Protein AF-A0A9D6FXR5-F1 (afdb_monomer_lite)

Structure (mmCIF, N/CA/C/O backbone):
data_AF-A0A9D6FXR5-F1
#
_entry.id   AF-A0A9D6FXR5-F1
#
loop_
_atom_site.group_PDB
_atom_site.id
_atom_site.type_symbol
_atom_site.label_atom_id
_atom_site.label_alt_id
_atom_site.label_comp_id
_atom_site.label_asym_id
_atom_site.label_entity_id
_atom_site.label_seq_id
_atom_site.pdbx_PDB_ins_code
_atom_site.Cartn_x
_atom_site.Cartn_y
_atom_site.Cartn_z
_atom_site.occupancy
_atom_site.B_iso_or_equiv
_atom_site.auth_seq_id
_atom_site.auth_comp_id
_atom_site.auth_asym_id
_atom_site.auth_atom_id
_atom_site.pdbx_PDB_model_num
ATOM 1 N N . MET A 1 1 ? -12.292 8.535 2.154 1.00 88.81 1 MET A N 1
ATOM 2 C CA . MET A 1 1 ? -11.452 9.740 2.180 1.00 88.81 1 MET A CA 1
ATOM 3 C C . MET A 1 1 ? -10.082 9.335 1.669 1.00 88.81 1 MET A C 1
ATOM 5 O O . MET A 1 1 ? -9.729 8.170 1.767 1.00 88.81 1 MET A O 1
ATOM 9 N N . LYS A 1 2 ? -9.281 10.248 1.112 1.00 94.12 2 LYS A N 1
ATOM 10 C CA . LYS A 1 2 ? -7.958 9.878 0.578 1.00 94.12 2 LYS A CA 1
ATOM 11 C C . LYS A 1 2 ? -6.866 10.092 1.620 1.00 94.12 2 LYS A C 1
ATOM 13 O O . LYS A 1 2 ? -6.521 11.232 1.921 1.00 94.12 2 LYS A O 1
ATOM 18 N N . ALA A 1 3 ? -6.320 8.999 2.144 1.00 95.00 3 ALA A N 1
ATOM 19 C CA . ALA A 1 3 ? -5.183 9.009 3.056 1.00 95.00 3 ALA A CA 1
ATOM 20 C C . ALA A 1 3 ? -3.873 8.887 2.267 1.00 95.00 3 ALA A C 1
ATOM 22 O O . ALA A 1 3 ? -3.714 7.965 1.469 1.00 95.00 3 ALA A O 1
ATOM 23 N N . ASN A 1 4 ? -2.938 9.815 2.482 1.00 96.31 4 ASN A N 1
ATOM 24 C CA . ASN A 1 4 ? -1.655 9.849 1.779 1.00 96.31 4 ASN A CA 1
ATOM 25 C C . ASN A 1 4 ? -0.527 9.385 2.699 1.00 96.31 4 ASN A C 1
ATOM 27 O O . ASN A 1 4 ? -0.302 9.970 3.758 1.00 96.31 4 ASN A O 1
ATOM 31 N N . TYR A 1 5 ? 0.217 8.374 2.261 1.00 96.56 5 TYR A N 1
ATOM 32 C CA . TYR A 1 5 ? 1.345 7.812 2.989 1.00 96.56 5 TYR A CA 1
ATOM 33 C C . TYR A 1 5 ? 2.619 7.999 2.177 1.00 96.56 5 TYR A C 1
ATOM 35 O O . TYR A 1 5 ? 2.827 7.322 1.169 1.00 96.56 5 TYR A O 1
ATOM 43 N N . GLY A 1 6 ? 3.473 8.923 2.605 1.00 96.12 6 GLY A N 1
ATOM 44 C CA . GLY A 1 6 ? 4.696 9.196 1.876 1.00 96.12 6 GLY A CA 1
ATOM 45 C C . GLY A 1 6 ? 5.459 10.422 2.332 1.00 96.12 6 GLY A C 1
ATOM 46 O O . GLY A 1 6 ? 5.250 10.942 3.430 1.00 96.12 6 GLY A O 1
ATOM 47 N N . TYR A 1 7 ? 6.347 10.875 1.456 1.00 95.94 7 TYR A N 1
ATOM 48 C CA . TYR A 1 7 ? 7.138 12.083 1.631 1.00 95.94 7 TYR A CA 1
ATOM 49 C C . TYR A 1 7 ? 7.393 12.763 0.284 1.00 95.94 7 TYR A C 1
ATOM 51 O O . TYR A 1 7 ? 7.365 12.130 -0.771 1.00 95.94 7 TYR A O 1
ATOM 59 N N . ALA A 1 8 ? 7.677 14.060 0.350 1.00 96.06 8 ALA A N 1
ATOM 60 C CA . ALA A 1 8 ? 8.202 14.847 -0.753 1.00 96.06 8 ALA A CA 1
ATOM 61 C C . ALA A 1 8 ? 9.544 15.440 -0.322 1.00 96.06 8 ALA A C 1
ATOM 63 O O . ALA A 1 8 ? 9.654 15.992 0.778 1.00 96.06 8 ALA A O 1
ATOM 64 N N . ASP A 1 9 ? 10.558 15.315 -1.168 1.00 93.31 9 ASP A N 1
ATOM 65 C CA . ASP A 1 9 ? 11.868 15.926 -0.963 1.00 93.31 9 ASP A CA 1
ATOM 66 C C . ASP A 1 9 ? 12.494 16.355 -2.301 1.00 93.31 9 ASP A C 1
ATOM 68 O O . ASP A 1 9 ? 11.844 16.357 -3.345 1.00 93.31 9 ASP A O 1
ATOM 72 N N . GLY A 1 10 ? 13.772 16.746 -2.284 1.00 91.75 10 GLY A N 1
ATOM 73 C CA . GLY A 1 10 ? 14.482 17.171 -3.494 1.00 91.75 10 GLY A CA 1
ATOM 74 C C . GLY A 1 10 ? 14.665 16.079 -4.560 1.00 91.75 10 GLY A C 1
ATOM 75 O O . GLY A 1 10 ? 15.090 16.399 -5.666 1.00 91.75 10 GLY A O 1
ATOM 76 N N . SER A 1 11 ? 14.371 14.813 -4.249 1.00 89.50 11 SER A N 1
ATOM 77 C CA . SER A 1 11 ? 14.456 13.676 -5.173 1.00 89.50 11 SER A CA 1
ATOM 78 C C . SER A 1 11 ? 13.120 13.307 -5.826 1.00 89.50 11 SER A C 1
ATOM 80 O O . SER A 1 11 ? 13.121 12.519 -6.771 1.00 89.50 11 SER A O 1
ATOM 82 N N . GLY A 1 12 ? 11.996 13.848 -5.346 1.00 93.31 12 GLY A N 1
ATOM 83 C CA . GLY A 1 12 ? 10.666 13.592 -5.898 1.00 93.31 12 GLY A CA 1
ATOM 84 C C . GLY A 1 12 ? 9.562 13.510 -4.843 1.00 93.31 12 GLY A C 1
ATOM 85 O O . GLY A 1 12 ? 9.780 13.754 -3.655 1.00 93.31 12 GLY A O 1
ATOM 86 N N . GLU A 1 13 ? 8.363 13.149 -5.300 1.00 95.38 13 GLU A N 1
ATOM 87 C CA . GLU A 1 13 ? 7.174 12.949 -4.468 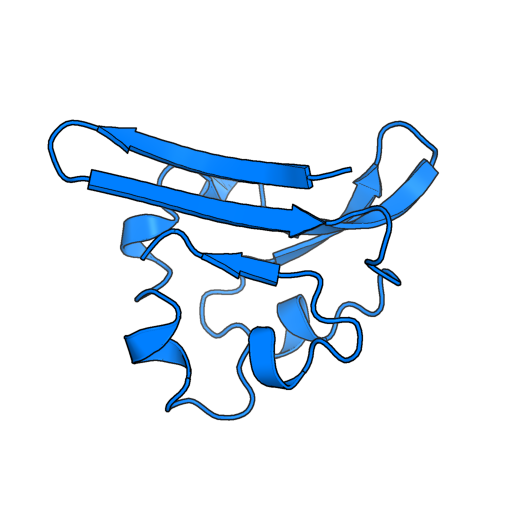1.00 95.38 13 GLU A CA 1
ATOM 88 C C . GLU A 1 13 ? 6.779 11.471 -4.473 1.00 95.38 13 GLU A C 1
ATOM 90 O O . GLU A 1 13 ? 6.413 10.917 -5.511 1.00 95.38 13 GLU A O 1
ATOM 95 N N . TYR A 1 14 ? 6.833 10.838 -3.303 1.00 96.62 14 TYR A N 1
ATOM 96 C CA . TYR A 1 14 ? 6.613 9.404 -3.135 1.00 96.62 14 TYR A CA 1
ATOM 97 C C . TYR A 1 14 ? 5.462 9.173 -2.164 1.00 96.62 14 TYR A C 1
ATOM 99 O O . TYR A 1 14 ? 5.685 8.994 -0.968 1.00 96.62 14 TYR A O 1
ATOM 107 N N . PHE A 1 15 ? 4.230 9.184 -2.674 1.00 97.12 15 PHE A N 1
ATOM 108 C CA . PHE A 1 15 ? 3.006 8.948 -1.915 1.00 97.12 15 PHE A CA 1
ATOM 109 C C . PHE A 1 15 ? 2.229 7.744 -2.437 1.00 97.12 15 PHE A C 1
ATOM 111 O O . PHE A 1 15 ? 1.920 7.642 -3.625 1.00 97.12 15 PHE A O 1
ATOM 118 N N . ILE A 1 16 ? 1.898 6.835 -1.522 1.00 97.25 16 ILE A N 1
ATOM 119 C CA . ILE A 1 16 ? 0.850 5.840 -1.723 1.00 97.25 16 ILE A CA 1
ATOM 120 C C . ILE A 1 16 ? -0.423 6.437 -1.144 1.00 97.25 16 ILE A C 1
ATOM 122 O O . ILE A 1 16 ? -0.482 6.739 0.048 1.00 97.25 16 ILE A O 1
ATOM 126 N N . THR A 1 17 ? -1.437 6.610 -1.976 1.00 97.50 17 THR A N 1
ATOM 127 C CA . THR A 1 17 ? -2.749 7.083 -1.545 1.00 97.50 17 THR A CA 1
ATOM 128 C C . THR A 1 17 ? -3.696 5.902 -1.445 1.00 97.50 17 THR A C 1
ATOM 130 O O . THR A 1 17 ? -3.758 5.075 -2.356 1.00 97.50 17 THR A O 1
ATOM 133 N N . ILE A 1 18 ? -4.436 5.831 -0.344 1.00 97.12 18 ILE A N 1
ATOM 134 C CA . ILE A 1 18 ? -5.508 4.859 -0.157 1.00 97.12 18 ILE A CA 1
ATOM 135 C C . ILE A 1 18 ? -6.810 5.624 0.021 1.00 97.12 18 ILE A C 1
ATOM 137 O O . ILE A 1 18 ? -6.928 6.471 0.908 1.00 97.12 18 ILE A O 1
ATOM 141 N N . ASP A 1 19 ? -7.775 5.340 -0.845 1.00 96.88 19 ASP A N 1
ATOM 142 C CA . ASP A 1 19 ? -9.135 5.828 -0.696 1.00 96.88 19 ASP A CA 1
ATOM 143 C C . ASP A 1 19 ? -9.899 4.928 0.279 1.00 96.88 19 ASP A C 1
ATOM 145 O O . ASP A 1 19 ? -10.346 3.829 -0.055 1.00 96.88 19 ASP A O 1
ATOM 149 N N . THR A 1 20 ? -10.007 5.393 1.518 1.00 95.25 20 THR A N 1
ATOM 150 C CA . THR A 1 20 ? -10.661 4.668 2.604 1.00 95.25 20 THR A CA 1
ATOM 151 C C . THR A 1 20 ? -12.184 4.642 2.472 1.00 95.25 20 THR A C 1
ATOM 153 O O . THR A 1 20 ? -12.792 3.802 3.116 1.00 95.25 20 THR A O 1
ATOM 156 N N . ASP A 1 21 ? -12.808 5.468 1.608 1.00 94.38 21 ASP A N 1
ATOM 157 C CA . ASP A 1 21 ? -14.272 5.385 1.395 1.00 94.38 21 ASP A CA 1
ATOM 158 C C . ASP A 1 21 ? -14.647 4.124 0.612 1.00 94.38 21 ASP A C 1
ATOM 160 O O . ASP A 1 21 ? -15.755 3.608 0.739 1.00 94.38 21 ASP A O 1
ATOM 164 N N . VAL A 1 22 ? -13.730 3.648 -0.234 1.00 95.81 22 VAL A N 1
ATOM 165 C CA . VAL A 1 22 ? -13.942 2.471 -1.086 1.00 95.8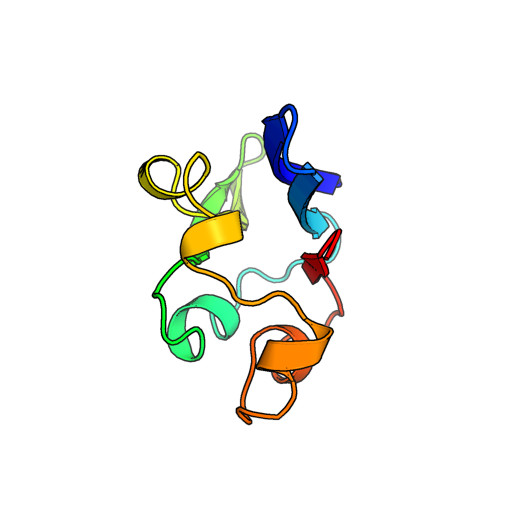1 22 VAL A CA 1
ATOM 166 C C . VAL A 1 22 ? -13.150 1.255 -0.616 1.00 95.81 22 VAL A C 1
ATOM 168 O O . VAL A 1 22 ? -13.439 0.142 -1.049 1.00 95.81 22 VAL A O 1
ATOM 171 N N . CYS A 1 23 ? -12.152 1.437 0.252 1.00 97.00 23 CYS A N 1
ATOM 172 C CA . CYS A 1 23 ? -11.384 0.339 0.824 1.00 97.00 23 CYS A CA 1
ATOM 173 C C . CYS A 1 23 ? -12.283 -0.561 1.684 1.00 97.00 23 CYS A C 1
ATOM 175 O O . CYS A 1 23 ? -12.898 -0.107 2.640 1.00 97.00 23 CYS A O 1
ATOM 177 N N . ASP A 1 24 ? -12.307 -1.859 1.378 1.00 95.88 24 ASP A N 1
ATOM 178 C CA . ASP A 1 24 ? -13.097 -2.865 2.101 1.00 95.88 24 ASP A CA 1
ATOM 179 C C . ASP A 1 24 ? -12.310 -3.566 3.225 1.00 95.88 24 ASP A C 1
ATOM 181 O O . ASP A 1 24 ? -12.795 -4.531 3.815 1.00 95.88 24 ASP A O 1
ATOM 185 N N . GLY A 1 25 ? -11.070 -3.138 3.487 1.00 96.38 25 GLY A N 1
ATOM 186 C CA . GLY A 1 25 ? -10.220 -3.723 4.524 1.00 96.38 25 GLY A CA 1
ATOM 187 C C . GLY A 1 25 ? -9.793 -5.174 4.271 1.00 96.38 25 GLY A C 1
ATOM 188 O O . GLY A 1 25 ? -9.310 -5.824 5.195 1.00 96.38 25 GLY A O 1
ATOM 189 N N . CYS A 1 26 ? -9.933 -5.707 3.048 1.00 97.12 26 CYS A N 1
ATOM 190 C CA . CYS A 1 26 ? -9.707 -7.136 2.776 1.00 97.12 26 CYS A CA 1
ATOM 191 C C . CYS A 1 26 ? -8.273 -7.635 3.042 1.00 97.12 26 CYS A C 1
ATOM 193 O O . CYS A 1 26 ? -8.066 -8.829 3.245 1.00 97.12 26 CYS A O 1
ATOM 195 N N . GLY A 1 27 ? -7.276 -6.744 3.031 1.00 96.50 27 GLY A N 1
ATOM 196 C CA . GLY A 1 27 ? -5.890 -7.057 3.396 1.00 96.50 27 GLY A CA 1
ATOM 197 C C . GLY A 1 27 ? -5.052 -7.772 2.336 1.00 96.50 27 GLY A C 1
ATO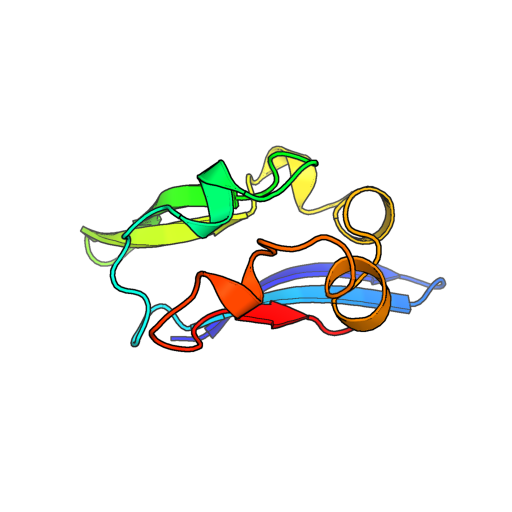M 198 O O . GLY A 1 27 ? -3.866 -8.015 2.565 1.00 96.50 27 GLY A O 1
ATOM 199 N N . GLU A 1 28 ? -5.595 -8.039 1.149 1.00 97.38 28 GLU A N 1
ATOM 200 C CA . GLU A 1 28 ? -4.849 -8.716 0.079 1.00 97.38 28 GLU A CA 1
ATOM 201 C C . GLU A 1 28 ? -3.612 -7.916 -0.364 1.00 97.38 28 GLU A C 1
ATOM 203 O O . GLU A 1 28 ? -2.561 -8.497 -0.630 1.00 97.38 28 GLU A O 1
ATOM 208 N N . CYS A 1 29 ? -3.671 -6.578 -0.341 1.00 96.94 29 CYS A N 1
ATOM 209 C CA . CYS A 1 29 ? -2.513 -5.725 -0.625 1.00 96.94 29 CYS A CA 1
ATOM 210 C C . CYS A 1 29 ? -1.346 -5.956 0.353 1.00 96.94 29 CYS A C 1
ATOM 212 O O . CYS A 1 29 ? -0.185 -5.921 -0.055 1.00 96.94 29 CYS A O 1
ATOM 214 N N . ALA A 1 30 ? -1.635 -6.239 1.628 1.00 96.75 30 ALA A N 1
ATOM 215 C CA . ALA A 1 30 ? -0.622 -6.558 2.634 1.00 96.75 30 ALA A CA 1
ATOM 216 C C . ALA A 1 30 ? -0.027 -7.952 2.430 1.00 96.75 30 ALA A C 1
ATOM 218 O O . ALA A 1 30 ? 1.156 -8.154 2.696 1.00 96.75 30 ALA A O 1
ATOM 219 N N . ARG A 1 31 ? -0.823 -8.892 1.911 1.00 95.88 31 ARG A N 1
ATOM 220 C CA . ARG A 1 31 ? -0.384 -10.256 1.607 1.00 95.88 31 ARG A CA 1
ATOM 221 C C . ARG A 1 31 ? 0.559 -10.321 0.408 1.00 95.88 31 ARG A C 1
ATOM 223 O O . ARG A 1 31 ? 1.508 -11.099 0.437 1.00 95.88 31 ARG A O 1
ATOM 230 N N . VAL A 1 32 ? 0.286 -9.550 -0.645 1.00 95.88 32 VAL A N 1
ATOM 231 C CA . VAL A 1 32 ? 1.035 -9.660 -1.910 1.00 95.88 32 VAL A CA 1
ATOM 232 C C . VAL A 1 32 ? 2.210 -8.697 -2.027 1.00 95.88 32 VAL A C 1
ATOM 234 O O . VAL A 1 32 ? 3.118 -8.944 -2.814 1.00 95.88 32 VAL A O 1
ATOM 237 N N . CYS A 1 33 ? 2.232 -7.608 -1.252 1.00 95.31 33 CYS A N 1
ATOM 238 C CA . CYS A 1 33 ? 3.316 -6.631 -1.309 1.00 95.31 33 CYS A CA 1
ATOM 239 C C . CYS A 1 33 ? 4.653 -7.259 -0.862 1.00 95.31 33 CYS A C 1
ATOM 241 O O . CYS A 1 33 ? 4.811 -7.550 0.328 1.00 95.31 33 CYS A O 1
ATOM 243 N N . PRO A 1 34 ? 5.663 -7.387 -1.748 1.00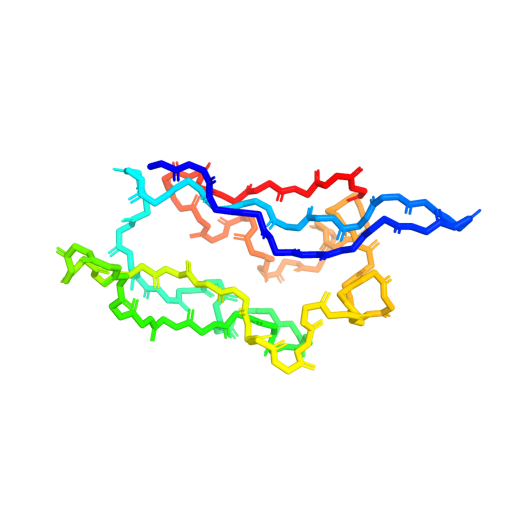 92.19 34 PRO A N 1
ATOM 244 C CA . PRO A 1 34 ? 6.937 -8.024 -1.398 1.00 92.19 34 PRO A CA 1
ATOM 245 C C . PRO A 1 34 ? 7.685 -7.287 -0.282 1.00 92.19 34 PRO A C 1
ATOM 247 O O . PRO A 1 34 ? 8.336 -7.901 0.558 1.00 92.19 34 PRO A O 1
ATOM 250 N N . SER A 1 35 ? 7.548 -5.961 -0.248 1.00 93.94 35 SER A N 1
ATOM 251 C CA . SER A 1 35 ? 8.168 -5.089 0.753 1.00 93.94 35 SER A CA 1
ATOM 252 C C . SER A 1 35 ? 7.352 -4.987 2.047 1.00 93.94 35 SER A C 1
ATOM 254 O O . SER A 1 35 ? 7.738 -4.251 2.952 1.00 93.94 35 SER A O 1
ATOM 256 N N . SER A 1 36 ? 6.226 -5.709 2.154 1.00 95.19 36 SER A N 1
ATOM 257 C CA . SER A 1 36 ? 5.370 -5.748 3.348 1.00 95.19 36 SER A CA 1
ATOM 258 C C . SER A 1 36 ? 4.982 -4.354 3.869 1.00 95.19 36 SER A C 1
ATOM 260 O O . SER A 1 36 ? 4.975 -4.116 5.082 1.00 95.19 36 SER A O 1
ATOM 262 N N . LEU A 1 37 ? 4.692 -3.429 2.946 1.00 96.88 37 LEU A N 1
ATOM 263 C CA . LEU A 1 37 ? 4.437 -2.015 3.244 1.00 96.88 37 LEU A CA 1
ATOM 264 C C . LEU A 1 37 ? 3.067 -1.769 3.867 1.00 96.88 37 LEU A C 1
ATOM 266 O O . LEU A 1 37 ? 2.930 -0.873 4.697 1.00 96.88 37 LEU A O 1
ATOM 270 N N . PHE A 1 38 ? 2.069 -2.554 3.471 1.00 97.25 38 PHE A N 1
ATOM 271 C CA . PHE A 1 38 ? 0.698 -2.380 3.929 1.00 97.25 38 PHE A CA 1
ATOM 272 C C . PHE A 1 38 ? 0.440 -3.127 5.241 1.00 97.25 38 PHE A C 1
ATOM 274 O O . PHE A 1 38 ? 1.041 -4.165 5.532 1.00 97.25 38 PH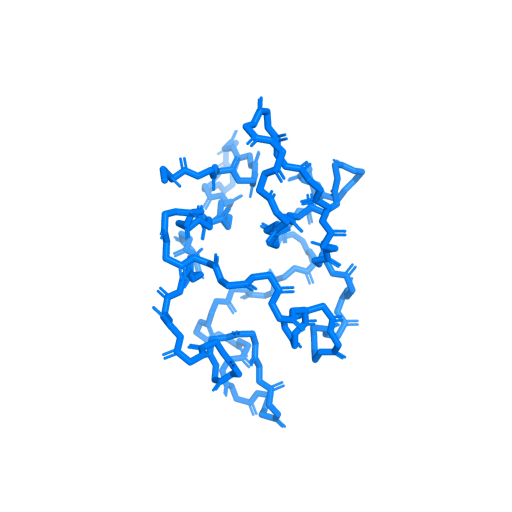E A O 1
ATOM 281 N N . GLU A 1 39 ? -0.497 -2.600 6.012 1.00 97.38 39 GLU A N 1
ATOM 282 C CA . GLU A 1 39 ? -1.168 -3.253 7.129 1.00 97.38 39 GLU A CA 1
ATOM 283 C C . GLU A 1 39 ? -2.661 -2.902 7.087 1.00 97.38 39 GLU A C 1
ATOM 285 O O . GLU A 1 39 ? -3.056 -1.942 6.427 1.00 97.38 39 GLU A O 1
ATOM 290 N N . VAL A 1 40 ? -3.492 -3.687 7.769 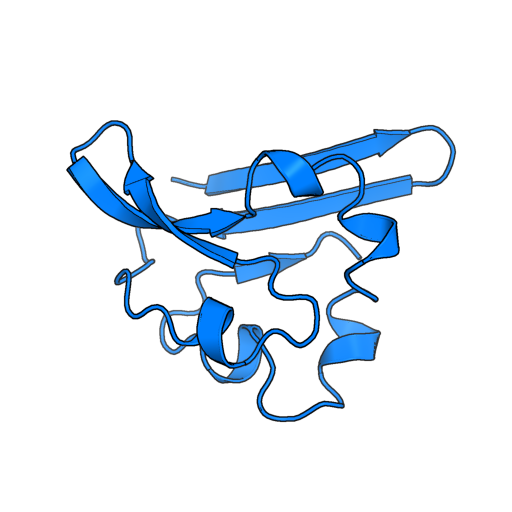1.00 96.94 40 VAL A N 1
ATOM 291 C CA . VAL A 1 40 ? -4.922 -3.401 7.926 1.00 96.94 40 VAL A CA 1
ATOM 292 C C . VAL A 1 40 ? -5.163 -3.011 9.375 1.00 96.94 40 VAL A C 1
ATOM 294 O O . VAL A 1 40 ? -4.755 -3.735 10.283 1.00 96.94 40 VAL A O 1
ATOM 297 N N . ALA A 1 41 ? -5.792 -1.861 9.585 1.00 95.06 41 ALA A N 1
ATOM 298 C CA . ALA A 1 41 ? -6.058 -1.312 10.907 1.00 95.06 41 ALA A CA 1
ATOM 299 C C . ALA A 1 41 ? -7.323 -0.438 10.872 1.00 95.06 41 ALA A C 1
ATOM 301 O O . ALA A 1 41 ? -7.685 0.047 9.799 1.00 95.06 41 ALA A O 1
ATOM 302 N N . PRO A 1 42 ? -7.991 -0.232 12.020 1.00 94.25 42 PRO A N 1
ATOM 303 C CA . PRO A 1 42 ? -9.049 0.765 12.119 1.00 94.25 42 PRO A CA 1
ATOM 304 C C . PRO A 1 42 ? -8.493 2.172 11.855 1.00 94.25 42 PRO A C 1
ATOM 306 O O . PRO A 1 42 ? -7.366 2.489 12.260 1.00 94.25 42 PRO A O 1
ATOM 309 N N . ASP A 1 43 ? -9.274 2.988 11.155 1.00 89.56 43 ASP A N 1
ATOM 310 C CA . ASP A 1 43 ? -9.057 4.427 11.017 1.00 89.56 43 ASP A CA 1
ATOM 311 C C . ASP A 1 43 ? -9.737 5.223 12.149 1.00 89.56 43 ASP A C 1
ATOM 313 O O . ASP A 1 43 ? -10.250 4.652 13.112 1.00 89.56 43 ASP A O 1
ATOM 317 N N . ASP A 1 44 ? -9.733 6.556 12.038 1.00 87.56 44 ASP A N 1
ATOM 318 C CA . ASP A 1 44 ? -10.321 7.468 13.031 1.00 87.56 44 ASP A CA 1
ATOM 319 C C . ASP A 1 44 ? -11.857 7.340 13.156 1.00 87.56 44 ASP A C 1
ATOM 321 O O . ASP A 1 44 ? -12.451 7.906 14.076 1.00 87.56 44 ASP A O 1
ATOM 325 N N . TYR A 1 45 ? -12.502 6.603 12.246 1.00 88.12 45 TYR A N 1
ATOM 326 C CA . TYR A 1 45 ? -13.942 6.344 12.208 1.00 88.12 45 TYR A CA 1
ATOM 327 C C . TYR A 1 45 ? -14.280 4.872 12.503 1.00 88.12 45 TYR A C 1
ATOM 329 O O . TYR A 1 45 ? -15.377 4.416 12.171 1.00 88.12 45 TYR A O 1
ATOM 337 N N . ASP A 1 46 ? -13.350 4.128 13.117 1.00 90.25 46 ASP A N 1
ATOM 338 C CA . ASP A 1 46 ? -13.456 2.693 13.417 1.00 90.25 46 ASP A CA 1
ATOM 339 C C . ASP A 1 46 ? -13.687 1.808 12.172 1.00 90.25 46 ASP A C 1
ATOM 341 O O . ASP A 1 46 ? -14.094 0.644 12.279 1.00 90.25 46 ASP A O 1
ATOM 345 N N . GLN A 1 47 ? -13.399 2.318 10.969 1.00 91.81 47 GLN A N 1
ATOM 346 C CA . GLN A 1 47 ? -13.470 1.540 9.738 1.00 91.81 47 GLN A CA 1
ATOM 347 C C . GLN A 1 47 ? -12.160 0.789 9.527 1.00 91.81 47 GLN A C 1
ATOM 349 O O . GLN A 1 47 ? -11.070 1.358 9.535 1.00 91.81 47 GLN A O 1
ATOM 354 N N . VAL A 1 48 ? -12.258 -0.525 9.330 1.00 96.00 48 VAL A N 1
ATOM 355 C CA . VAL A 1 48 ? -11.092 -1.372 9.072 1.00 96.00 48 VAL A CA 1
ATOM 356 C C . VAL A 1 48 ? -10.646 -1.168 7.629 1.00 96.00 48 VAL A C 1
ATOM 358 O O . VAL A 1 48 ? -11.304 -1.635 6.702 1.00 96.00 48 VAL A O 1
ATOM 361 N N . VAL A 1 49 ? -9.514 -0.493 7.441 1.00 96.94 49 VAL A N 1
ATOM 362 C CA . VAL A 1 49 ? -8.990 -0.132 6.119 1.00 96.94 49 VAL A CA 1
ATOM 363 C C . VAL A 1 49 ? -7.513 -0.486 5.993 1.00 96.94 49 VAL A C 1
ATOM 365 O O . VAL A 1 49 ? -6.796 -0.702 6.974 1.00 96.94 49 VAL A O 1
ATOM 368 N N . ALA A 1 50 ? -7.040 -0.583 4.753 1.00 97.38 50 ALA A N 1
ATOM 369 C CA . ALA A 1 50 ? -5.617 -0.718 4.486 1.00 97.38 50 ALA A CA 1
ATOM 370 C C . ALA A 1 50 ? -4.903 0.623 4.717 1.00 97.38 50 ALA A C 1
ATOM 372 O O . ALA A 1 50 ? -5.406 1.680 4.347 1.00 97.38 50 ALA A O 1
ATOM 373 N N . ARG A 1 51 ? -3.693 0.568 5.272 1.00 96.81 51 ARG A N 1
ATOM 374 C CA . ARG A 1 51 ? -2.781 1.708 5.425 1.00 96.81 51 ARG A CA 1
ATOM 375 C C . ARG A 1 51 ? -1.338 1.284 5.192 1.00 96.81 51 ARG A C 1
ATOM 377 O O . ARG A 1 51 ? -1.013 0.100 5.283 1.00 96.81 51 ARG A O 1
ATOM 384 N N . VAL A 1 52 ? -0.452 2.231 4.898 1.00 97.25 52 VAL A N 1
ATOM 385 C CA . VAL A 1 52 ? 0.994 1.958 4.907 1.00 97.25 52 VAL A CA 1
ATOM 386 C C . VAL A 1 52 ? 1.494 2.020 6.347 1.00 97.25 52 VAL A C 1
ATOM 388 O O . VAL A 1 52 ? 1.120 2.921 7.097 1.00 97.25 52 VAL A O 1
ATOM 391 N N . LYS A 1 53 ? 2.353 1.073 6.735 1.00 96.81 53 LYS A N 1
ATOM 392 C CA . LYS A 1 53 ? 2.968 1.041 8.067 1.00 96.81 53 LYS A CA 1
ATOM 393 C C . LYS A 1 53 ? 3.704 2.349 8.332 1.00 96.81 53 LYS A C 1
ATOM 395 O O . LYS A 1 53 ? 4.631 2.692 7.601 1.00 96.81 53 LYS A O 1
ATOM 400 N N . GLU A 1 54 ? 3.371 3.011 9.436 1.00 94.06 54 GLU A N 1
ATOM 401 C CA . GLU A 1 54 ? 3.900 4.335 9.796 1.00 94.06 54 GLU A CA 1
ATOM 402 C C . GLU A 1 54 ? 5.438 4.400 9.769 1.00 94.06 54 GLU A C 1
ATOM 404 O O . GLU A 1 54 ? 6.036 5.352 9.267 1.00 94.06 54 GLU A O 1
ATOM 409 N N . LYS A 1 55 ? 6.093 3.326 10.229 1.00 95.94 55 LYS A N 1
ATOM 410 C CA . LYS A 1 55 ? 7.561 3.196 10.253 1.00 95.94 55 LYS A CA 1
ATOM 411 C C . LYS A 1 55 ? 8.209 3.221 8.864 1.00 95.94 55 LYS A C 1
ATOM 413 O O . LYS A 1 55 ? 9.404 3.482 8.767 1.00 95.94 55 LYS A O 1
ATOM 418 N N . LEU A 1 56 ? 7.452 2.911 7.813 1.00 96.25 56 LEU A N 1
ATOM 419 C CA . LEU A 1 56 ? 7.930 2.798 6.433 1.00 96.25 56 LEU A CA 1
ATOM 420 C C . LEU A 1 56 ? 7.506 3.996 5.571 1.00 96.25 56 LEU A C 1
ATOM 422 O O . LEU A 1 56 ? 8.018 4.162 4.469 1.00 96.25 56 LEU A O 1
ATOM 426 N N . THR A 1 57 ? 6.627 4.870 6.072 1.00 94.81 57 THR A N 1
ATOM 427 C CA . THR A 1 57 ? 6.110 6.038 5.342 1.00 94.81 57 THR A CA 1
ATOM 428 C C . THR A 1 57 ? 7.227 6.945 4.816 1.00 94.81 57 THR A C 1
ATOM 430 O O . THR A 1 57 ? 7.168 7.403 3.680 1.00 94.81 57 THR A O 1
ATOM 433 N N . ARG A 1 58 ? 8.293 7.157 5.602 1.00 94.62 58 ARG A N 1
ATOM 434 C CA . ARG A 1 58 ? 9.447 7.998 5.218 1.00 94.62 58 ARG A CA 1
ATOM 435 C C . ARG A 1 58 ? 10.460 7.320 4.292 1.00 94.62 58 ARG A C 1
ATOM 437 O O . ARG A 1 58 ? 11.422 7.954 3.882 1.00 94.62 58 ARG A O 1
ATOM 444 N N . SER A 1 59 ? 10.281 6.038 3.999 1.00 95.12 59 SER A N 1
ATOM 445 C CA . SER A 1 59 ? 11.168 5.254 3.135 1.00 95.12 59 SER A CA 1
ATOM 446 C C . SER A 1 59 ? 10.405 4.561 2.006 1.00 95.12 59 SER A C 1
ATOM 448 O O . SER A 1 59 ? 10.960 3.711 1.311 1.00 95.12 59 SER A O 1
ATOM 450 N N . VAL A 1 60 ? 9.142 4.939 1.784 1.00 95.38 60 VAL A N 1
ATOM 451 C CA . VAL A 1 60 ? 8.260 4.265 0.829 1.00 95.38 60 VAL A CA 1
ATOM 452 C C . VAL A 1 60 ? 8.796 4.319 -0.605 1.00 95.38 60 VAL A C 1
ATOM 454 O O . VAL A 1 60 ? 8.774 3.294 -1.275 1.00 95.38 60 VAL A O 1
ATOM 457 N N . GLY A 1 61 ? 9.375 5.446 -1.039 1.00 93.94 61 GLY A N 1
ATOM 458 C CA . GLY A 1 61 ? 10.005 5.588 -2.360 1.00 93.94 61 GLY A CA 1
ATOM 459 C C . GLY A 1 61 ? 11.248 4.716 -2.564 1.00 93.94 61 GLY A C 1
ATOM 460 O O . GLY A 1 61 ? 11.584 4.360 -3.689 1.00 93.94 61 GLY A O 1
ATOM 461 N N . VAL A 1 62 ? 11.912 4.316 -1.475 1.00 93.44 62 VAL A N 1
ATOM 462 C CA . VAL A 1 62 ? 13.069 3.406 -1.508 1.00 93.44 62 VAL A CA 1
ATOM 463 C C . VAL A 1 62 ? 12.619 1.942 -1.516 1.00 93.44 62 VAL A C 1
ATOM 465 O O . VAL A 1 62 ? 13.254 1.095 -2.141 1.00 93.44 62 VAL A O 1
ATOM 468 N N . LEU A 1 63 ? 11.530 1.630 -0.809 1.00 94.44 63 LEU A N 1
ATOM 469 C CA . LEU A 1 63 ? 11.047 0.262 -0.594 1.00 94.44 63 LEU A CA 1
ATOM 470 C C . LEU A 1 63 ? 10.043 -0.211 -1.651 1.00 94.44 63 LEU A C 1
ATOM 472 O O . LEU A 1 63 ? 9.966 -1.410 -1.927 1.00 94.44 63 LEU A O 1
ATOM 476 N N . CYS A 1 64 ? 9.247 0.699 -2.210 1.00 94.75 64 CYS A N 1
ATOM 477 C CA . CYS A 1 64 ? 8.314 0.428 -3.294 1.00 94.75 64 CYS A CA 1
ATOM 478 C C . CYS A 1 64 ? 8.892 0.988 -4.600 1.00 94.75 64 CYS A C 1
ATOM 480 O O . CYS A 1 64 ? 9.138 2.190 -4.696 1.00 94.75 64 CYS A O 1
ATOM 482 N N . PRO A 1 65 ? 9.076 0.156 -5.638 1.00 92.56 65 PRO A N 1
ATOM 483 C CA . PRO A 1 65 ? 9.630 0.610 -6.909 1.00 92.56 65 PRO A CA 1
ATOM 484 C C . PRO A 1 65 ? 8.647 1.454 -7.745 1.00 92.56 65 PRO A C 1
ATOM 486 O O . PRO A 1 65 ? 8.990 1.796 -8.873 1.00 92.56 65 PRO A O 1
ATOM 489 N N . GLY A 1 66 ? 7.460 1.780 -7.221 1.00 92.50 66 GLY A N 1
ATOM 490 C CA . GLY A 1 66 ? 6.389 2.476 -7.943 1.00 92.50 66 GLY A CA 1
ATOM 491 C C . GLY A 1 66 ? 5.473 1.509 -8.684 1.00 92.50 66 GLY A C 1
ATOM 492 O O . GLY A 1 66 ? 5.820 0.337 -8.880 1.00 92.50 66 GLY A O 1
ATOM 493 N N . TYR A 1 67 ? 4.288 1.973 -9.089 1.00 90.38 67 TYR A N 1
ATOM 494 C CA . TYR A 1 67 ? 3.300 1.091 -9.724 1.00 90.38 67 TYR A CA 1
ATOM 495 C C . TYR A 1 67 ? 3.799 0.560 -11.071 1.00 90.38 67 TYR A C 1
ATOM 497 O O . TYR A 1 67 ? 3.738 -0.646 -11.315 1.00 90.38 67 TYR A O 1
ATOM 505 N N . GLU A 1 68 ? 4.367 1.427 -11.913 1.00 87.44 68 GLU A N 1
ATOM 506 C CA . GLU A 1 68 ? 4.793 1.049 -13.266 1.00 87.44 68 GLU A CA 1
ATOM 507 C C . GLU A 1 68 ? 5.831 -0.075 -13.272 1.00 87.44 68 GLU A C 1
ATOM 509 O O . GLU A 1 68 ? 5.811 -0.927 -14.155 1.00 87.44 68 GLU A O 1
ATOM 514 N N . ARG A 1 69 ? 6.709 -0.109 -12.264 1.00 88.06 69 ARG A N 1
ATOM 515 C CA . ARG A 1 69 ? 7.723 -1.161 -12.113 1.00 88.06 69 ARG A CA 1
ATOM 516 C C . ARG A 1 69 ? 7.212 -2.375 -11.345 1.00 88.06 69 ARG A C 1
ATOM 518 O O . ARG A 1 69 ? 7.725 -3.476 -11.526 1.00 88.06 69 ARG A O 1
ATOM 525 N N . CYS A 1 70 ? 6.256 -2.183 -10.439 1.00 91.12 70 CYS A N 1
ATOM 526 C CA . CYS A 1 70 ? 5.734 -3.258 -9.601 1.00 91.12 70 CYS A CA 1
ATOM 527 C C . CYS A 1 70 ? 4.683 -4.109 -10.326 1.00 91.12 70 CYS A C 1
ATOM 529 O O . CYS A 1 70 ? 4.596 -5.300 -10.045 1.00 91.12 70 CYS A O 1
ATOM 531 N N . ARG A 1 71 ? 3.937 -3.544 -11.287 1.00 87.56 71 ARG A N 1
ATOM 532 C CA . ARG A 1 71 ? 2.852 -4.238 -12.011 1.00 87.56 71 ARG A CA 1
ATOM 533 C C . ARG A 1 71 ? 3.285 -5.526 -12.725 1.00 87.56 71 ARG A C 1
ATOM 535 O O . ARG A 1 71 ? 2.465 -6.404 -12.962 1.00 87.56 71 ARG A O 1
ATOM 542 N N . ASP A 1 72 ? 4.571 -5.656 -13.057 1.00 87.44 72 ASP A N 1
ATOM 543 C CA . ASP A 1 72 ? 5.114 -6.864 -13.690 1.00 87.44 72 ASP A CA 1
ATOM 544 C C . ASP A 1 72 ? 5.280 -8.026 -12.685 1.00 87.44 72 ASP A C 1
ATOM 546 O O . ASP A 1 72 ? 5.460 -9.180 -13.076 1.00 87.44 72 ASP A O 1
ATOM 550 N N . LYS A 1 73 ? 5.198 -7.751 -11.374 1.00 82.00 73 LYS A N 1
ATOM 551 C CA . LYS A 1 73 ? 5.247 -8.744 -10.292 1.00 82.00 73 LYS A CA 1
ATOM 552 C C . LYS A 1 73 ? 3.840 -9.123 -9.842 1.00 82.00 73 LYS A C 1
ATOM 554 O O . LYS A 1 73 ? 3.376 -8.707 -8.787 1.00 82.00 73 LYS A O 1
ATOM 559 N N . VAL A 1 74 ? 3.178 -9.944 -10.648 1.00 82.06 74 VAL A N 1
ATOM 560 C CA . VAL A 1 74 ? 1.812 -10.405 -10.377 1.00 82.06 74 VAL A CA 1
ATOM 561 C C . VAL A 1 74 ? 1.804 -11.554 -9.349 1.00 82.06 74 VAL A C 1
ATOM 563 O O . VAL A 1 74 ? 2.585 -12.499 -9.498 1.00 82.06 74 VAL A O 1
ATOM 566 N N . PRO A 1 75 ? 0.890 -11.541 -8.356 1.00 87.81 75 PRO A N 1
ATOM 567 C CA . PRO A 1 75 ? -0.068 -10.469 -8.068 1.00 87.81 75 PRO A CA 1
ATOM 568 C C . PRO A 1 75 ? 0.574 -9.281 -7.328 1.00 87.81 75 PRO A C 1
ATOM 570 O O . PRO A 1 75 ? 1.275 -9.478 -6.339 1.00 87.81 75 PRO A O 1
ATOM 573 N N . ASP A 1 76 ? 0.288 -8.053 -7.771 1.00 93.62 76 ASP A N 1
ATOM 574 C CA . ASP A 1 76 ? 0.689 -6.812 -7.096 1.00 93.62 76 ASP A CA 1
ATOM 575 C C . ASP A 1 76 ? -0.493 -6.154 -6.354 1.00 93.62 76 ASP A C 1
ATOM 577 O O . ASP A 1 76 ? -1.638 -6.604 -6.434 1.00 93.62 76 ASP A O 1
ATOM 581 N N . CYS A 1 77 ? -0.221 -5.074 -5.612 1.00 95.56 77 CYS A N 1
ATOM 582 C CA . CYS A 1 77 ? -1.223 -4.407 -4.777 1.00 95.56 77 CYS A CA 1
ATOM 583 C C . CYS A 1 77 ? -2.406 -3.797 -5.552 1.00 95.56 77 CYS A C 1
ATOM 585 O O . CYS A 1 77 ? -3.512 -3.791 -5.018 1.00 95.56 77 CYS A O 1
ATOM 587 N N . HIS A 1 78 ? -2.214 -3.325 -6.787 1.00 95.25 78 HIS A N 1
ATOM 588 C CA . HIS A 1 78 ? -3.306 -2.828 -7.631 1.00 95.25 78 HIS A CA 1
ATOM 589 C C . HIS A 1 78 ? -4.108 -3.994 -8.202 1.00 95.25 78 HIS A C 1
ATOM 591 O O . HIS A 1 78 ? -5.334 -3.966 -8.143 1.00 95.25 78 HIS A O 1
ATOM 597 N N . ALA A 1 79 ? -3.436 -5.047 -8.680 1.00 94.88 79 ALA A N 1
ATOM 598 C CA . ALA A 1 79 ? -4.100 -6.214 -9.263 1.00 94.88 79 ALA A CA 1
ATOM 599 C C . ALA A 1 79 ? -5.034 -6.940 -8.278 1.00 94.88 79 ALA A C 1
ATOM 601 O O . ALA A 1 79 ? -6.090 -7.429 -8.678 1.00 94.88 79 ALA A O 1
ATOM 602 N N . VAL A 1 80 ? -4.676 -7.003 -6.990 1.00 96.38 80 VAL A N 1
ATOM 603 C CA . VAL A 1 80 ? -5.536 -7.625 -5.964 1.00 96.38 80 VAL A CA 1
ATOM 604 C C . VAL A 1 80 ? -6.602 -6.690 -5.396 1.00 96.38 80 VAL A C 1
ATOM 606 O O . VAL A 1 80 ? -7.549 -7.150 -4.754 1.00 96.38 80 VAL A O 1
ATOM 609 N N . CYS A 1 81 ? -6.480 -5.379 -5.608 1.00 96.62 81 CYS A N 1
ATOM 610 C CA . CYS A 1 81 ? -7.423 -4.408 -5.069 1.00 96.62 81 CYS A CA 1
ATOM 611 C C . CYS A 1 81 ? -8.677 -4.319 -5.950 1.00 96.62 81 CYS A C 1
ATOM 613 O O . CYS A 1 81 ? -8.780 -3.483 -6.843 1.00 96.62 81 CYS A O 1
ATOM 615 N N . ARG A 1 82 ? -9.674 -5.162 -5.658 1.00 95.38 82 ARG A N 1
ATOM 616 C CA . ARG A 1 82 ? -10.942 -5.251 -6.418 1.00 95.38 82 ARG A CA 1
ATOM 617 C C . ARG A 1 82 ? -11.721 -3.934 -6.504 1.00 95.38 82 ARG A C 1
ATOM 619 O O . ARG A 1 82 ? -12.454 -3.721 -7.461 1.00 95.38 82 ARG A O 1
ATOM 626 N N . VAL A 1 83 ? -11.580 -3.087 -5.488 1.00 96.75 83 VAL A N 1
ATOM 627 C CA . VAL A 1 83 ? -12.274 -1.796 -5.350 1.00 96.75 83 VAL A CA 1
ATOM 628 C C . VAL A 1 83 ? -11.471 -0.620 -5.916 1.00 96.75 83 VAL A C 1
ATOM 630 O O . VAL A 1 83 ? -11.981 0.493 -5.963 1.00 96.75 83 VAL A O 1
ATOM 633 N N . GLY A 1 84 ? -10.219 -0.844 -6.338 1.00 95.88 84 GLY A N 1
ATOM 634 C CA . GLY A 1 84 ? -9.369 0.209 -6.900 1.00 95.88 84 GLY A CA 1
ATOM 635 C C . GLY A 1 84 ? -8.994 1.316 -5.907 1.00 95.88 84 GLY A C 1
ATOM 636 O O . GLY A 1 84 ? -8.843 2.466 -6.304 1.00 95.88 84 GLY A O 1
ATOM 637 N N . ALA A 1 85 ? -8.847 0.990 -4.619 1.00 97.44 85 ALA A N 1
ATOM 638 C CA . ALA A 1 85 ? -8.593 1.968 -3.557 1.00 97.44 85 ALA A CA 1
ATOM 639 C C . ALA A 1 85 ? -7.164 2.545 -3.545 1.00 97.44 85 ALA A C 1
ATOM 641 O O . ALA A 1 85 ? -6.927 3.533 -2.858 1.00 97.44 85 ALA A O 1
ATOM 642 N N . ILE A 1 86 ? -6.196 1.925 -4.227 1.00 97.06 86 ILE A N 1
ATOM 643 C CA . ILE A 1 86 ? -4.762 2.225 -4.069 1.00 97.06 86 ILE A CA 1
ATOM 644 C C . ILE A 1 86 ? -4.242 3.001 -5.283 1.00 97.06 86 ILE A C 1
ATOM 646 O O . ILE A 1 86 ? -4.427 2.570 -6.416 1.00 97.06 86 ILE A O 1
ATOM 650 N N . SER A 1 87 ? -3.493 4.082 -5.059 1.00 96.19 87 SER A N 1
ATOM 651 C CA . SER A 1 87 ? -2.739 4.790 -6.103 1.00 96.19 87 SER A CA 1
ATOM 652 C C . SER A 1 87 ? -1.326 5.161 -5.647 1.00 96.19 87 SER A C 1
ATOM 654 O O . SER A 1 87 ? -1.073 5.292 -4.454 1.00 96.19 87 SER A O 1
ATOM 656 N N . HIS A 1 88 ? -0.409 5.329 -6.601 1.00 95.38 88 HIS A N 1
ATOM 657 C CA . HIS A 1 88 ? 0.965 5.788 -6.367 1.00 95.38 88 HIS A CA 1
ATOM 658 C C . HIS A 1 88 ? 1.200 7.101 -7.116 1.00 95.38 88 HIS A C 1
ATOM 660 O O . HIS A 1 88 ? 0.626 7.301 -8.186 1.00 95.38 88 HIS A O 1
ATOM 666 N N . SER A 1 89 ? 2.055 7.971 -6.579 1.00 94.50 89 SER A N 1
ATOM 667 C CA . SER A 1 89 ? 2.544 9.155 -7.298 1.00 94.50 89 SER A CA 1
ATOM 668 C C . SER A 1 89 ? 3.717 8.866 -8.250 1.00 94.50 89 SER A C 1
ATOM 670 O O . SER A 1 89 ? 4.104 9.769 -8.988 1.00 94.50 89 SER A O 1
ATOM 672 N N . TRP A 1 90 ? 4.272 7.642 -8.239 1.00 93.44 90 TRP A N 1
ATOM 673 C CA . TRP A 1 90 ? 5.425 7.206 -9.041 1.00 93.44 90 TRP A CA 1
ATOM 674 C C . TRP A 1 90 ? 5.325 5.751 -9.527 1.00 93.44 90 TRP A C 1
ATOM 676 O O . TRP A 1 90 ? 4.537 4.952 -8.954 1.00 93.44 90 TRP A O 1
#

Sequence (90 aa):
MKANYGYADGSGEYFITIDTDVCDGCGECARVCPSSLFEVAPDDYDQVVARVKEKLTRSVGVLCPGYERCRDKVPDCHAVCRVGAISHSW

Secondary structure (DSSP, 8-state):
-EEEEEEEETTEEEEEEEETTT-----HHHHH-TT--EEEEE-TTS-EEEEE-GGGGGGHHHH---HHHHTTSSS-HHHH-TT--EEE--

Foldseek 3Di:
DWDWQADQDPVGTKTKIFDLVQFQLPCVQCVQQPLSQWDWDQDPVRHTGIDGDNVCSHVRVVSPVADVVCVVRPPHNCNPRPRNRIHIPD

Radius of gyration: 12.15 Å; chains: 1; bounding box: 29×28×27 Å

pLDDT: mean 94.27, std 3.34, range [82.0, 97.5]